Protein AF-A0A0A1DLN4-F1 (afdb_monomer_lite)

Foldseek 3Di:
DDDDPFDFDDDPVCVLVCLQPDPPPFFDWDKAFPPDDPVQWDADPVGTTGRNDDGDPVRIDTPGTGHHNPDDD

pLDDT: mean 83.06, std 10.83, range [49.88, 96.06]

Structure (mmCIF, N/CA/C/O backbone):
data_AF-A0A0A1DLN4-F1
#
_entry.id   AF-A0A0A1DLN4-F1
#
loop_
_atom_site.group_PDB
_atom_site.id
_atom_site.type_symbol
_atom_site.label_atom_id
_atom_site.label_alt_id
_atom_site.label_comp_id
_atom_site.label_asym_id
_atom_site.label_entity_id
_atom_site.label_seq_id
_atom_site.pdbx_PDB_ins_code
_atom_site.Cartn_x
_atom_site.Cartn_y
_atom_site.Cartn_z
_atom_site.occupancy
_atom_site.B_iso_or_equiv
_atom_site.auth_seq_id
_atom_site.auth_comp_id
_atom_site.auth_asym_id
_atom_site.auth_atom_id
_atom_site.pdbx_PDB_model_num
ATOM 1 N N . MET A 1 1 ? 10.961 13.278 9.545 1.00 52.38 1 MET A N 1
ATOM 2 C CA . MET A 1 1 ? 9.958 12.734 10.487 1.00 52.38 1 MET A CA 1
ATOM 3 C C . MET A 1 1 ? 10.116 11.221 10.510 1.00 52.38 1 MET A C 1
ATOM 5 O O . MET A 1 1 ? 10.684 10.714 9.546 1.00 52.38 1 MET A O 1
ATOM 9 N N . PRO A 1 2 ? 9.747 10.520 11.595 1.00 68.88 2 PRO A N 1
ATOM 10 C CA . PRO A 1 2 ? 9.801 9.060 11.613 1.00 68.88 2 PRO A CA 1
ATOM 11 C C . PRO A 1 2 ? 8.847 8.470 10.567 1.00 68.88 2 PRO A C 1
ATOM 13 O O . PRO A 1 2 ? 7.866 9.107 10.188 1.00 68.88 2 PRO A O 1
ATOM 16 N N . GLU A 1 3 ? 9.163 7.267 10.098 1.00 65.62 3 GLU A N 1
ATOM 17 C CA . GLU A 1 3 ? 8.269 6.469 9.261 1.00 65.62 3 GLU A CA 1
ATOM 18 C C . GLU A 1 3 ? 6.974 6.170 10.034 1.00 65.62 3 GLU A C 1
ATOM 20 O O . GLU A 1 3 ? 7.017 5.886 11.233 1.00 65.62 3 GLU A O 1
ATOM 25 N N . GLN A 1 4 ? 5.822 6.306 9.374 1.00 67.56 4 GLN A N 1
ATOM 26 C CA . GLN A 1 4 ? 4.521 6.066 10.001 1.00 67.56 4 GLN A CA 1
ATOM 27 C C . GLN A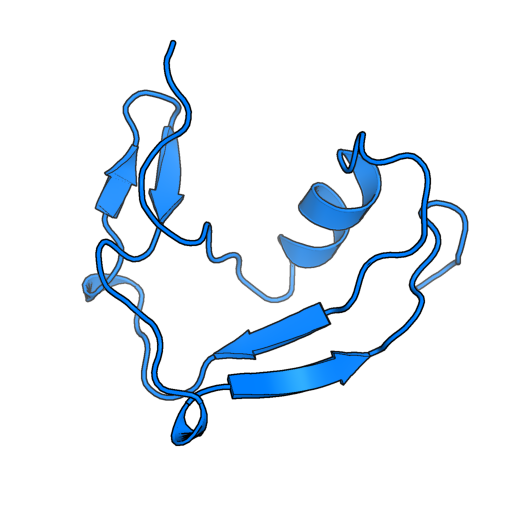 1 4 ? 4.276 4.557 10.118 1.00 67.56 4 GLN A C 1
ATOM 29 O O . GLN A 1 4 ? 4.491 3.818 9.157 1.00 67.56 4 GLN A O 1
ATOM 34 N N . GLU A 1 5 ? 3.791 4.091 11.271 1.00 71.56 5 GLU A N 1
ATOM 35 C CA . GLU A 1 5 ? 3.379 2.693 11.414 1.00 71.56 5 GLU A CA 1
ATOM 36 C C . GLU A 1 5 ? 2.093 2.435 10.615 1.00 71.56 5 GLU A C 1
ATOM 38 O O . GLU A 1 5 ? 1.011 2.906 10.969 1.00 71.56 5 GLU A O 1
ATOM 43 N N . GLY A 1 6 ? 2.201 1.656 9.540 1.00 68.44 6 GLY A N 1
ATOM 44 C CA . GLY A 1 6 ? 1.059 1.252 8.726 1.00 68.44 6 GLY A CA 1
ATOM 45 C C . GLY A 1 6 ? 1.436 0.989 7.274 1.00 68.44 6 GLY A C 1
ATOM 46 O O . GLY A 1 6 ? 2.605 1.010 6.898 1.00 68.44 6 GLY A O 1
ATOM 47 N N . CYS A 1 7 ? 0.421 0.737 6.452 1.00 79.38 7 CYS A N 1
ATOM 48 C CA . CYS A 1 7 ? 0.573 0.676 5.003 1.00 79.38 7 CYS A CA 1
ATOM 49 C C . CYS A 1 7 ? -0.176 1.854 4.386 1.00 79.38 7 CYS A C 1
ATOM 51 O O . CYS A 1 7 ? -1.375 2.028 4.633 1.00 79.38 7 CYS A O 1
ATOM 53 N N . PHE A 1 8 ? 0.524 2.649 3.577 1.00 80.69 8 PHE A N 1
ATOM 54 C CA . PHE A 1 8 ? -0.131 3.608 2.697 1.00 80.69 8 PHE A CA 1
ATOM 55 C C . PHE A 1 8 ? -0.969 2.836 1.686 1.00 80.69 8 PHE A C 1
ATOM 57 O O . PHE A 1 8 ? -0.485 1.889 1.064 1.00 80.69 8 PHE A O 1
ATOM 64 N N . LEU A 1 9 ? -2.232 3.227 1.562 1.00 84.75 9 LEU A N 1
ATOM 65 C CA . LEU A 1 9 ? -3.140 2.654 0.584 1.00 84.75 9 LEU A CA 1
ATOM 66 C C . LEU A 1 9 ? -3.520 3.749 -0.398 1.00 84.75 9 LEU A C 1
ATOM 6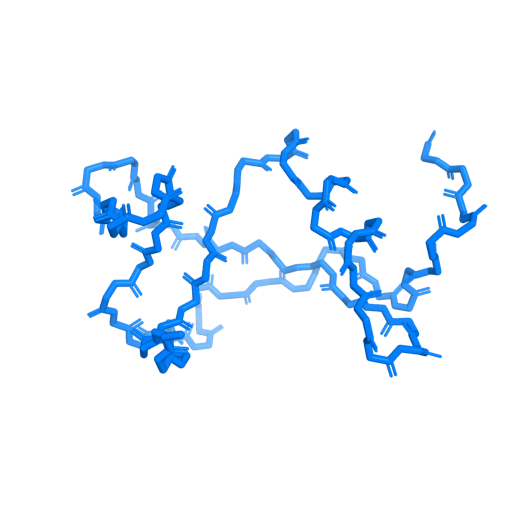8 O O . LEU A 1 9 ? -3.900 4.853 -0.010 1.00 84.75 9 LEU A O 1
ATOM 72 N N . GLY A 1 10 ? -3.380 3.421 -1.673 1.00 83.44 10 GLY A N 1
ATOM 73 C CA . GLY A 1 10 ? -3.800 4.250 -2.783 1.00 83.44 10 GLY A CA 1
ATOM 74 C C . GLY A 1 10 ? -4.972 3.613 -3.511 1.00 83.44 10 GLY A C 1
ATOM 75 O O . GLY A 1 10 ? -5.209 2.409 -3.409 1.00 83.44 10 GLY A O 1
ATOM 76 N N . THR A 1 11 ? -5.687 4.425 -4.276 1.00 82.62 11 THR A N 1
ATOM 77 C CA . THR A 1 11 ? -6.573 3.918 -5.324 1.00 82.62 11 THR A CA 1
ATOM 78 C C . THR A 1 11 ? -5.745 3.327 -6.470 1.00 82.62 11 THR A C 1
ATOM 80 O O . THR A 1 11 ? -4.533 3.542 -6.549 1.00 82.62 11 THR A O 1
ATOM 83 N N . ASP A 1 12 ? -6.395 2.666 -7.431 1.00 74.50 12 ASP A N 1
ATOM 84 C CA . ASP A 1 12 ? -5.728 2.165 -8.644 1.00 74.50 12 ASP A CA 1
ATOM 85 C C . ASP A 1 12 ? -4.924 3.253 -9.381 1.00 74.50 12 ASP A C 1
ATOM 87 O O . ASP A 1 12 ? -3.907 2.965 -10.006 1.00 74.50 12 ASP A O 1
ATOM 91 N N . ARG A 1 13 ? -5.346 4.521 -9.280 1.00 77.62 13 ARG A N 1
ATOM 92 C CA . ARG A 1 13 ? -4.661 5.664 -9.909 1.00 77.62 13 ARG A CA 1
ATOM 93 C C . ARG A 1 13 ? -3.398 6.091 -9.167 1.00 77.62 13 ARG A C 1
ATOM 95 O O . ARG A 1 13 ? -2.498 6.663 -9.774 1.00 77.62 13 ARG A O 1
ATOM 102 N N . ASP A 1 14 ? -3.334 5.826 -7.869 1.00 81.81 14 ASP A N 1
ATOM 103 C CA . ASP A 1 14 ? -2.201 6.207 -7.027 1.00 81.81 14 ASP A CA 1
ATOM 104 C C . ASP A 1 14 ? -1.071 5.171 -7.103 1.00 81.81 14 ASP A C 1
ATOM 106 O O . ASP A 1 14 ? 0.084 5.494 -6.821 1.00 81.81 14 ASP A O 1
ATOM 110 N N . ALA A 1 15 ? -1.375 3.940 -7.535 1.00 82.00 15 ALA A N 1
ATOM 111 C CA . ALA A 1 15 ? -0.396 2.866 -7.695 1.00 82.00 15 ALA A CA 1
ATOM 112 C C . ALA A 1 15 ? 0.805 3.294 -8.558 1.00 82.00 15 ALA A C 1
ATOM 114 O O . ALA A 1 15 ? 1.952 3.071 -8.173 1.00 82.00 15 ALA A O 1
ATOM 115 N N . GLU A 1 16 ? 0.566 3.983 -9.680 1.00 80.94 16 GLU A N 1
ATOM 116 C CA . GLU A 1 16 ? 1.637 4.495 -10.548 1.00 80.94 16 GLU A CA 1
ATOM 117 C C . GLU A 1 16 ? 2.547 5.494 -9.831 1.00 80.94 16 GLU A C 1
ATOM 119 O O . GLU A 1 16 ? 3.768 5.467 -9.999 1.00 80.94 16 GLU A O 1
ATOM 124 N N . PHE A 1 17 ? 1.966 6.387 -9.025 1.00 82.38 17 PHE A N 1
ATOM 125 C CA . PHE A 1 17 ? 2.739 7.354 -8.258 1.00 82.38 17 PHE A CA 1
ATOM 126 C C . PHE A 1 17 ? 3.680 6.632 -7.291 1.00 82.38 17 PHE A C 1
ATOM 128 O O . PHE A 1 17 ? 4.879 6.910 -7.323 1.00 82.38 17 PHE A O 1
ATOM 135 N N . PHE A 1 18 ? 3.167 5.668 -6.518 1.00 81.56 18 PHE A N 1
ATOM 136 C CA . PHE A 1 18 ? 3.963 4.885 -5.568 1.00 81.56 18 PHE A CA 1
ATOM 137 C C . PHE A 1 18 ? 5.085 4.091 -6.242 1.00 81.56 18 PHE A C 1
ATOM 139 O O . PHE A 1 18 ? 6.206 4.071 -5.737 1.00 81.56 18 PHE A O 1
ATOM 146 N N . ILE A 1 19 ? 4.818 3.503 -7.410 1.00 82.31 19 ILE A N 1
ATOM 147 C CA . ILE A 1 19 ? 5.827 2.769 -8.185 1.00 82.31 19 ILE A CA 1
ATOM 148 C C . ILE A 1 19 ? 6.963 3.705 -8.623 1.00 82.31 19 ILE A C 1
ATOM 150 O O . ILE A 1 19 ? 8.132 3.352 -8.484 1.00 82.31 19 ILE A O 1
ATOM 154 N N . ARG A 1 20 ? 6.649 4.922 -9.094 1.00 80.56 20 ARG A N 1
ATOM 155 C CA . ARG A 1 20 ? 7.669 5.891 -9.540 1.00 80.56 20 ARG A CA 1
ATOM 156 C C . ARG A 1 20 ? 8.513 6.469 -8.408 1.00 80.56 20 ARG A C 1
ATOM 158 O O . ARG A 1 20 ? 9.669 6.807 -8.640 1.00 80.56 20 ARG A O 1
ATOM 165 N N . ILE A 1 21 ? 7.938 6.650 -7.220 1.00 80.25 21 ILE A N 1
ATOM 166 C CA . ILE A 1 21 ? 8.670 7.215 -6.075 1.00 80.25 21 ILE A CA 1
ATOM 167 C C . ILE A 1 21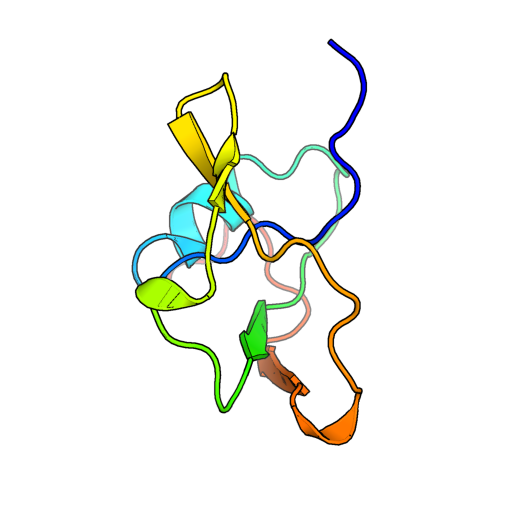 ? 9.398 6.150 -5.248 1.00 80.25 21 ILE A C 1
ATOM 169 O O . ILE A 1 21 ? 10.039 6.492 -4.254 1.00 80.25 21 ILE A O 1
ATOM 173 N N . ASN A 1 22 ? 9.311 4.875 -5.641 1.00 77.50 22 ASN A N 1
ATOM 174 C CA . ASN A 1 22 ? 10.025 3.799 -4.976 1.00 77.50 22 ASN A CA 1
ATOM 175 C C . ASN A 1 22 ? 11.541 4.047 -5.022 1.00 77.50 22 ASN A C 1
ATOM 177 O O . ASN A 1 22 ? 12.153 4.128 -6.084 1.00 77.50 22 ASN A O 1
ATOM 181 N N . ASN A 1 23 ? 12.156 4.124 -3.847 1.00 71.94 23 ASN A N 1
ATOM 182 C CA . ASN A 1 23 ? 13.578 4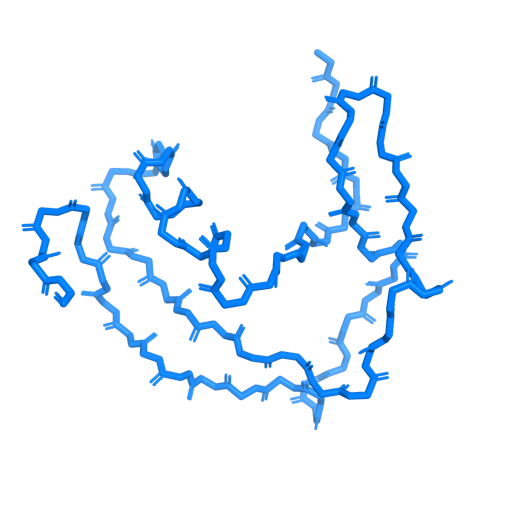.405 -3.669 1.00 71.94 23 ASN A CA 1
ATOM 183 C C . ASN A 1 23 ? 14.390 3.165 -3.257 1.00 71.94 23 ASN A C 1
ATOM 185 O O . ASN A 1 23 ? 15.581 3.282 -2.977 1.00 71.94 23 ASN A O 1
ATOM 189 N N . THR A 1 24 ? 13.769 1.980 -3.230 1.00 76.12 24 THR A N 1
ATOM 190 C CA . THR A 1 24 ? 14.430 0.722 -2.835 1.00 76.12 24 THR A CA 1
ATOM 191 C C . THR A 1 24 ? 15.368 0.160 -3.911 1.00 76.12 24 THR A C 1
ATOM 193 O O . THR A 1 24 ? 16.154 -0.739 -3.625 1.00 76.12 24 THR A O 1
ATOM 196 N N . GLY A 1 25 ? 15.338 0.704 -5.135 1.00 71.31 25 GLY A N 1
ATOM 197 C CA . GLY A 1 25 ? 16.267 0.350 -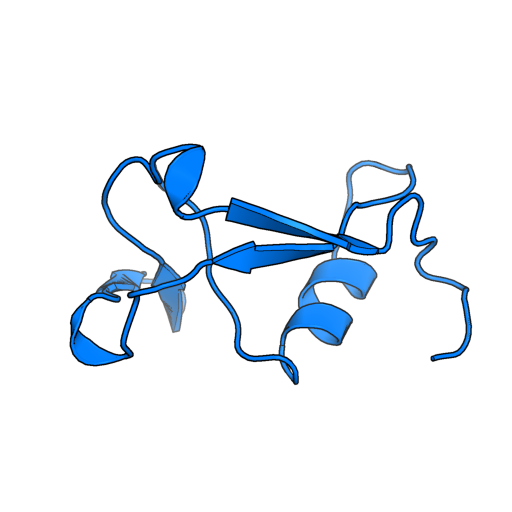6.217 1.00 71.31 25 GLY A CA 1
ATOM 198 C C . GLY A 1 25 ? 15.994 -0.999 -6.891 1.00 71.31 25 GLY A C 1
ATOM 199 O O . GLY A 1 25 ? 16.811 -1.453 -7.690 1.00 71.31 25 GLY A O 1
ATOM 200 N N . GLY A 1 26 ? 14.860 -1.633 -6.584 1.00 82.56 26 GLY A N 1
ATOM 201 C CA . GLY A 1 26 ? 14.424 -2.899 -7.166 1.00 82.56 26 GLY A CA 1
ATOM 202 C C . GLY A 1 26 ? 12.962 -2.870 -7.622 1.00 82.56 26 GLY A C 1
ATOM 203 O O . GLY A 1 26 ? 12.282 -1.853 -7.449 1.00 82.56 26 GLY A O 1
ATOM 204 N N . PRO A 1 27 ? 12.482 -3.973 -8.221 1.00 87.06 27 PRO A N 1
ATOM 205 C CA . PRO A 1 27 ? 11.082 -4.125 -8.592 1.00 87.06 27 PRO A CA 1
ATOM 206 C C . PRO A 1 27 ? 10.165 -4.025 -7.370 1.00 87.06 27 PRO A C 1
ATOM 208 O O . PRO A 1 27 ? 10.573 -4.344 -6.251 1.00 87.06 27 PRO A O 1
ATOM 211 N N . VAL A 1 28 ? 8.917 -3.622 -7.597 1.00 88.38 28 VAL A N 1
ATOM 212 C CA . VAL A 1 28 ? 7.868 -3.616 -6.569 1.00 88.38 28 VAL A CA 1
ATOM 213 C C . VAL A 1 28 ? 6.678 -4.459 -6.993 1.00 88.38 28 VAL A C 1
ATOM 215 O O . VAL A 1 28 ? 6.394 -4.614 -8.180 1.00 88.38 28 VAL A O 1
ATOM 218 N N . ASP A 1 29 ? 5.946 -4.947 -6.001 1.00 90.44 29 ASP A N 1
ATOM 219 C CA . ASP A 1 29 ? 4.722 -5.711 -6.200 1.00 90.44 29 ASP A CA 1
ATOM 220 C C . ASP A 1 29 ? 3.500 -4.838 -5.918 1.00 90.44 29 ASP A C 1
ATOM 222 O O . ASP A 1 29 ? 3.472 -4.065 -4.957 1.00 90.44 29 ASP A O 1
ATOM 226 N N . LEU A 1 30 ? 2.466 -4.993 -6.740 1.00 89.50 30 LEU A N 1
ATOM 227 C CA . LEU A 1 30 ? 1.172 -4.356 -6.543 1.00 89.50 30 LEU A CA 1
ATOM 228 C C . LEU A 1 30 ? 0.207 -5.341 -5.887 1.00 89.50 30 LEU A C 1
ATOM 230 O O . LEU A 1 30 ? -0.100 -6.403 -6.440 1.00 89.50 30 LEU A O 1
ATOM 234 N N . TRP A 1 31 ? -0.319 -4.942 -4.734 1.00 92.62 31 TRP A N 1
ATOM 235 C CA . TRP A 1 31 ? -1.256 -5.721 -3.936 1.00 92.62 31 TRP A CA 1
ATOM 236 C C . TRP A 1 31 ? -2.594 -4.991 -3.826 1.00 92.62 31 TRP A C 1
ATOM 238 O O . TRP A 1 31 ? -2.633 -3.802 -3.520 1.00 92.62 31 TRP A O 1
ATOM 248 N N . GLN A 1 32 ? -3.688 -5.716 -4.038 1.00 92.50 32 GLN A N 1
ATOM 249 C CA . GLN A 1 32 ? -5.043 -5.251 -3.753 1.00 92.50 32 GLN A CA 1
ATOM 250 C C . GLN A 1 32 ? -5.403 -5.614 -2.313 1.00 92.50 32 GLN A C 1
ATOM 252 O O . GLN A 1 32 ? -5.098 -6.719 -1.855 1.00 92.50 32 GLN A O 1
ATOM 257 N N . VAL A 1 33 ? -6.083 -4.693 -1.627 1.00 93.25 33 VAL A N 1
ATOM 258 C CA . VAL A 1 33 ? -6.628 -4.913 -0.286 1.00 93.25 33 VAL A CA 1
ATOM 259 C C . VAL A 1 33 ? -8.152 -4.882 -0.339 1.00 93.25 33 VAL A C 1
ATOM 261 O O . VAL A 1 33 ? -8.747 -3.867 -0.690 1.00 93.25 33 VAL A O 1
ATOM 264 N N . ASP A 1 34 ? -8.784 -5.992 0.029 1.00 93.62 34 ASP A N 1
ATOM 265 C CA . ASP A 1 34 ? -10.235 -6.151 0.026 1.00 93.62 34 ASP A CA 1
ATOM 266 C C . ASP A 1 34 ? -10.874 -5.715 1.352 1.00 93.62 34 ASP A C 1
ATOM 268 O O . ASP A 1 34 ? -10.319 -5.895 2.440 1.00 93.62 34 ASP A O 1
ATOM 272 N N . GLY A 1 35 ? -12.103 -5.195 1.270 1.00 92.62 35 GLY A N 1
ATOM 273 C CA . GLY A 1 35 ? -12.899 -4.837 2.450 1.00 92.62 35 GLY A CA 1
ATOM 274 C C . GLY A 1 35 ? -12.360 -3.633 3.227 1.00 92.62 35 GLY A C 1
ATOM 275 O O . GLY A 1 35 ? -12.574 -3.551 4.435 1.00 92.62 35 GLY A O 1
ATOM 276 N N . VAL A 1 36 ? -11.646 -2.734 2.545 1.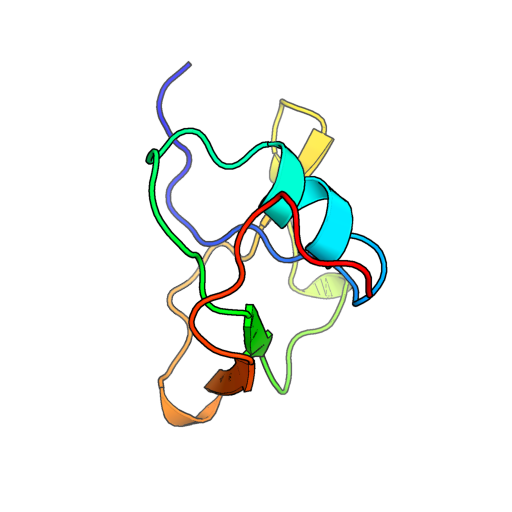00 90.75 36 VAL A N 1
ATOM 277 C CA . VAL A 1 36 ? -11.232 -1.419 3.047 1.00 90.75 36 VAL A CA 1
ATOM 278 C C . VAL A 1 36 ? -11.973 -0.348 2.258 1.00 90.75 36 VAL A C 1
ATOM 280 O O . VAL A 1 36 ? -12.098 -0.432 1.037 1.00 90.75 36 VAL A O 1
ATOM 283 N N . THR A 1 37 ? -12.477 0.652 2.965 1.00 89.25 37 THR A N 1
ATOM 284 C CA . THR A 1 37 ? -13.169 1.813 2.408 1.00 89.25 37 THR A CA 1
ATOM 285 C C . THR A 1 37 ? -12.417 3.093 2.759 1.00 89.25 37 THR A C 1
ATOM 287 O O . THR A 1 37 ? -11.602 3.111 3.680 1.00 89.25 37 THR A O 1
ATOM 290 N N . ASP A 1 38 ? -12.730 4.198 2.079 1.00 86.38 38 ASP A N 1
ATOM 291 C CA . ASP A 1 38 ? -12.152 5.514 2.386 1.00 86.38 38 ASP A CA 1
ATOM 292 C C . ASP A 1 38 ? -12.340 5.930 3.855 1.00 86.38 38 ASP A C 1
ATOM 294 O O . ASP A 1 38 ? -11.488 6.627 4.399 1.00 86.38 38 ASP A O 1
ATOM 298 N N . GLY A 1 39 ? -13.423 5.489 4.506 1.00 89.88 39 GLY A N 1
ATOM 299 C CA . GLY A 1 39 ? -13.696 5.781 5.917 1.00 89.88 39 GLY A CA 1
ATOM 300 C C . GLY A 1 39 ? -12.804 5.026 6.907 1.00 89.88 39 GLY A C 1
ATOM 301 O O . GLY A 1 39 ? -12.743 5.409 8.072 1.00 89.88 39 GLY A O 1
ATOM 302 N N . ASP A 1 40 ? -12.107 3.979 6.459 1.00 90.38 40 ASP A N 1
ATOM 303 C CA . ASP A 1 40 ? -11.156 3.219 7.278 1.00 90.38 40 ASP A CA 1
ATOM 304 C C . ASP A 1 40 ? -9.752 3.848 7.274 1.00 90.38 40 ASP A C 1
ATOM 306 O O . ASP A 1 40 ? -8.888 3.453 8.063 1.00 90.38 40 ASP A O 1
ATOM 310 N N . LEU A 1 41 ? -9.508 4.801 6.368 1.00 90.56 41 LEU A N 1
ATOM 311 C CA . LEU A 1 41 ? -8.215 5.445 6.188 1.00 90.56 41 LEU A CA 1
ATOM 312 C C . LEU A 1 41 ? -8.081 6.690 7.064 1.00 90.56 41 LEU A C 1
ATOM 314 O O . LEU A 1 41 ? -9.025 7.455 7.255 1.00 90.56 41 LEU A O 1
ATOM 318 N N . VAL A 1 42 ? -6.861 6.926 7.536 1.00 91.06 42 VAL A N 1
ATOM 319 C CA . VAL A 1 42 ? -6.487 8.134 8.274 1.00 91.06 42 VAL A CA 1
ATOM 320 C C . VAL A 1 42 ? -5.510 8.943 7.432 1.00 91.06 42 VAL A C 1
ATOM 322 O O . VAL A 1 42 ? -4.627 8.382 6.788 1.00 91.06 42 VAL A O 1
ATOM 325 N N . GLU A 1 43 ? -5.671 10.264 7.425 1.00 89.50 43 GLU A N 1
ATOM 326 C CA . GLU A 1 43 ? -4.724 11.178 6.787 1.00 89.50 43 GLU A CA 1
ATOM 327 C C . GLU A 1 43 ? -3.522 11.418 7.713 1.00 89.50 43 GLU A C 1
ATOM 329 O O . GLU A 1 43 ? -3.675 11.737 8.895 1.00 89.50 43 GLU A O 1
ATOM 334 N N . SER A 1 44 ? -2.316 11.222 7.187 1.00 84.81 44 SER A N 1
ATOM 335 C CA . SER A 1 44 ? -1.065 11.525 7.873 1.00 84.81 44 SER A CA 1
ATOM 336 C C . SER A 1 44 ? -0.814 13.042 7.886 1.00 84.81 44 SER A C 1
ATOM 338 O O . SER A 1 44 ? -1.371 13.766 7.058 1.00 84.81 44 SER A O 1
ATOM 340 N N . PRO A 1 45 ? 0.056 13.557 8.775 1.00 86.12 45 PRO A N 1
ATOM 341 C CA . PRO A 1 45 ? 0.432 14.976 8.780 1.00 86.12 45 PRO A CA 1
ATOM 342 C C . PRO A 1 45 ? 0.981 15.496 7.440 1.00 86.12 45 PRO A C 1
ATOM 344 O O . PRO A 1 45 ? 0.943 16.694 7.176 1.00 86.12 45 PRO A O 1
ATOM 347 N N . GLU A 1 46 ? 1.503 14.600 6.603 1.00 84.50 46 GLU A N 1
ATOM 348 C CA . GLU A 1 46 ? 2.055 14.879 5.277 1.00 84.50 46 GLU A CA 1
ATOM 349 C C . GLU A 1 46 ? 1.001 14.850 4.149 1.00 84.50 46 GLU A C 1
ATOM 351 O O . GLU A 1 46 ? 1.351 15.080 2.993 1.00 84.50 46 GLU A O 1
ATOM 356 N N . GLY A 1 47 ? -0.274 14.589 4.468 1.00 85.75 47 GLY A N 1
ATOM 357 C CA . GLY A 1 47 ? -1.393 14.601 3.516 1.00 85.75 47 GLY A CA 1
ATOM 358 C C . GLY A 1 47 ? -1.641 13.277 2.785 1.00 85.75 47 GLY A C 1
ATOM 359 O O . GLY A 1 47 ? -2.373 13.244 1.796 1.00 85.75 47 GLY A O 1
ATOM 360 N N . PHE A 1 48 ? -1.035 12.174 3.240 1.00 83.44 48 PHE A N 1
ATOM 361 C CA . PHE A 1 48 ? -1.226 10.846 2.650 1.00 83.44 48 PHE A CA 1
ATOM 362 C C . PHE A 1 48 ? -2.165 9.993 3.493 1.00 83.44 48 PHE A C 1
ATOM 364 O O . PHE A 1 48 ? -2.126 10.032 4.718 1.00 83.44 48 PHE A O 1
ATOM 371 N N . ARG A 1 49 ? -2.989 9.167 2.848 1.00 86.75 49 ARG A N 1
ATOM 372 C CA . ARG A 1 49 ? -3.893 8.257 3.554 1.00 86.75 49 ARG A CA 1
ATOM 373 C C . ARG A 1 49 ? -3.230 6.909 3.824 1.00 86.75 49 ARG A C 1
ATOM 375 O O . ARG A 1 49 ? -2.607 6.323 2.939 1.00 86.75 49 ARG A O 1
ATOM 382 N N . TYR A 1 50 ? -3.395 6.399 5.037 1.00 88.56 50 TYR A N 1
ATOM 383 C CA . TYR A 1 50 ? -2.886 5.091 5.441 1.00 88.56 50 TYR A CA 1
ATOM 384 C C . TYR A 1 50 ? -3.913 4.337 6.282 1.00 88.56 50 TYR A C 1
ATOM 386 O O . TYR A 1 50 ? -4.827 4.927 6.862 1.00 88.56 50 TYR A O 1
ATOM 394 N N . LEU A 1 51 ? -3.760 3.015 6.337 1.00 90.44 51 LEU A N 1
ATOM 395 C CA . LEU A 1 51 ? -4.581 2.160 7.183 1.00 90.44 51 LEU A CA 1
ATOM 396 C C . LEU A 1 51 ? -3.868 1.934 8.532 1.00 90.44 51 LEU A C 1
ATOM 398 O O . LEU A 1 51 ? -2.838 1.253 8.552 1.00 90.44 51 LEU A O 1
ATOM 402 N N . PRO A 1 52 ? -4.392 2.439 9.668 1.00 90.00 52 PRO A N 1
ATOM 403 C CA . PRO A 1 52 ? -3.723 2.380 10.975 1.00 90.00 52 PRO A CA 1
ATOM 404 C C . PRO A 1 52 ? -3.928 1.023 11.675 1.00 90.00 52 PRO A C 1
ATOM 406 O O . PRO A 1 52 ? -4.228 0.942 12.867 1.00 90.00 52 PRO A O 1
ATOM 409 N N . ARG A 1 53 ? -3.831 -0.076 10.924 1.00 88.19 53 ARG A N 1
ATOM 410 C CA . ARG A 1 53 ? -3.920 -1.445 11.444 1.00 88.19 53 ARG A CA 1
ATOM 411 C C . ARG A 1 53 ? -3.175 -2.415 10.541 1.00 88.19 53 ARG A C 1
ATOM 413 O O . ARG A 1 53 ? -2.955 -2.156 9.362 1.00 88.19 53 ARG A O 1
ATOM 420 N N . ARG A 1 54 ? -2.877 -3.601 11.075 1.00 89.44 54 ARG A N 1
ATOM 421 C CA . ARG A 1 54 ? -2.401 -4.719 10.252 1.00 89.44 54 ARG A CA 1
ATOM 422 C C . ARG A 1 54 ? -3.491 -5.168 9.275 1.00 89.44 54 ARG A C 1
ATOM 424 O O . ARG A 1 54 ? -4.670 -5.252 9.637 1.00 89.44 54 ARG A O 1
ATOM 431 N N . ILE A 1 55 ? -3.074 -5.499 8.057 1.00 91.38 55 ILE A N 1
ATOM 432 C CA . ILE A 1 55 ? -3.935 -6.084 7.030 1.00 91.38 55 ILE A CA 1
ATOM 433 C C . ILE A 1 55 ? -3.810 -7.616 7.126 1.00 91.38 55 ILE A C 1
ATOM 435 O O . ILE A 1 55 ? -2.707 -8.143 6.976 1.00 91.38 55 ILE A O 1
ATOM 439 N N . PRO A 1 56 ? -4.893 -8.357 7.425 1.00 93.12 56 PRO A N 1
ATOM 440 C CA . PRO A 1 56 ? -4.903 -9.815 7.381 1.00 93.12 56 PRO A CA 1
ATOM 441 C C . PRO A 1 56 ? -4.550 -10.335 5.987 1.00 93.12 56 PRO A C 1
ATOM 443 O O . PRO A 1 56 ? -5.036 -9.804 4.995 1.00 93.12 56 PRO A O 1
ATOM 446 N N . ALA A 1 57 ? -3.802 -11.437 5.907 1.00 93.62 57 ALA A N 1
ATOM 447 C CA . ALA A 1 57 ? -3.437 -12.051 4.626 1.00 93.62 57 ALA A CA 1
ATOM 448 C C . ALA A 1 57 ? -4.657 -12.447 3.773 1.00 93.62 57 ALA A C 1
ATOM 450 O O . ALA A 1 57 ? -4.597 -12.408 2.552 1.00 93.62 57 ALA A O 1
ATOM 451 N N . SER A 1 58 ? -5.787 -12.775 4.407 1.00 96.06 58 SER A N 1
ATOM 452 C CA . SER A 1 58 ? -7.049 -13.066 3.716 1.00 96.06 58 SER A CA 1
ATOM 453 C C . SER A 1 58 ? -7.684 -11.852 3.030 1.00 96.06 58 SER A C 1
ATOM 455 O O . SER A 1 58 ? -8.592 -12.038 2.229 1.00 96.06 58 SER A O 1
ATOM 457 N N . GLN A 1 59 ? -7.246 -10.631 3.357 1.00 95.25 59 GLN A N 1
ATOM 458 C CA . GLN A 1 59 ? -7.683 -9.392 2.710 1.00 95.25 59 GLN A CA 1
ATOM 459 C C . GLN A 1 59 ? -6.724 -8.943 1.605 1.00 95.25 59 GLN A C 1
ATOM 461 O O . GLN A 1 59 ? -6.949 -7.889 1.029 1.00 95.25 59 GLN A O 1
ATOM 466 N N . VAL A 1 60 ? -5.640 -9.675 1.333 1.00 94.69 60 VAL A N 1
ATOM 467 C CA . VAL A 1 60 ? -4.595 -9.231 0.408 1.00 94.69 60 VAL A CA 1
ATOM 468 C C . VAL A 1 60 ? -4.518 -10.164 -0.790 1.00 94.69 60 VAL A C 1
ATOM 470 O O . VAL A 1 60 ? -4.442 -11.385 -0.641 1.00 94.69 60 VAL A O 1
ATOM 473 N N . ARG A 1 61 ? -4.476 -9.584 -1.990 1.00 95.25 61 ARG A N 1
ATOM 474 C CA . ARG A 1 61 ? -4.293 -10.316 -3.244 1.00 95.25 61 ARG A CA 1
ATOM 475 C C . ARG A 1 61 ? -3.179 -9.690 -4.073 1.00 95.25 61 ARG A C 1
ATOM 477 O O . ARG A 1 61 ? -3.202 -8.492 -4.335 1.00 95.25 61 ARG A O 1
ATOM 484 N N . LEU A 1 62 ? -2.235 -10.510 -4.534 1.00 94.38 62 LEU A N 1
ATOM 485 C CA . LEU A 1 62 ? -1.224 -10.071 -5.497 1.00 94.38 62 LEU A CA 1
ATOM 486 C C . LEU A 1 62 ? -1.897 -9.787 -6.846 1.00 94.38 62 LEU A C 1
ATOM 488 O O . LEU A 1 62 ? -2.555 -10.666 -7.409 1.00 94.38 62 LEU A O 1
ATOM 492 N N . VAL A 1 63 ? -1.740 -8.563 -7.348 1.00 92.50 63 VAL A N 1
ATOM 493 C CA . VAL A 1 63 ? -2.288 -8.122 -8.641 1.00 92.50 63 VAL A CA 1
ATOM 494 C C . VAL A 1 63 ? -1.224 -8.227 -9.724 1.00 92.50 63 VAL A C 1
ATOM 496 O O . VAL A 1 63 ? -1.481 -8.768 -10.799 1.00 92.50 63 VAL A O 1
ATOM 499 N N . ARG A 1 64 ? -0.023 -7.722 -9.435 1.00 90.81 64 ARG A N 1
ATOM 500 C CA . ARG A 1 64 ? 1.119 -7.734 -10.350 1.00 90.81 64 ARG A CA 1
ATOM 501 C C . ARG A 1 64 ? 2.408 -7.811 -9.541 1.00 90.81 64 ARG A C 1
ATOM 503 O O . ARG A 1 64 ? 2.496 -7.213 -8.476 1.00 90.81 64 ARG A O 1
ATOM 510 N N . GLN A 1 65 ? 3.382 -8.538 -10.067 1.00 92.50 65 GLN A N 1
ATOM 511 C CA . GLN A 1 65 ? 4.687 -8.736 -9.446 1.00 92.50 65 GLN A CA 1
ATOM 512 C C . GLN A 1 65 ? 5.782 -8.104 -10.307 1.00 92.50 65 GLN A C 1
ATOM 514 O O . GLN A 1 65 ? 5.580 -7.922 -11.514 1.00 92.50 65 GLN A O 1
ATOM 519 N N . ASP A 1 66 ? 6.927 -7.820 -9.694 1.00 90.44 66 ASP A N 1
ATOM 520 C CA . ASP A 1 66 ? 8.168 -7.442 -10.376 1.00 90.44 66 ASP A CA 1
ATOM 521 C C . ASP A 1 66 ? 8.016 -6.219 -11.299 1.00 90.44 66 ASP A C 1
ATOM 523 O O . ASP A 1 66 ? 8.530 -6.168 -12.421 1.00 90.44 66 ASP A O 1
ATOM 527 N N . ILE A 1 67 ? 7.285 -5.205 -10.831 1.00 88.06 67 ILE A N 1
ATOM 528 C CA . ILE A 1 67 ? 7.078 -3.969 -11.580 1.00 88.06 67 ILE A CA 1
ATOM 529 C C . ILE A 1 67 ? 8.332 -3.111 -11.472 1.00 88.06 67 ILE A C 1
ATOM 531 O O . ILE A 1 67 ? 8.697 -2.649 -10.391 1.00 88.06 67 ILE A O 1
ATOM 535 N N . THR A 1 68 ? 8.976 -2.863 -12.606 1.00 82.25 68 THR A N 1
ATOM 536 C CA . THR A 1 68 ? 10.051 -1.879 -12.711 1.00 82.25 68 THR A CA 1
ATOM 537 C C . THR A 1 68 ? 9.464 -0.502 -13.016 1.00 82.25 68 THR A C 1
ATOM 539 O O . THR A 1 68 ? 8.487 -0.385 -13.756 1.00 82.25 68 THR A O 1
ATOM 542 N N . GLY A 1 69 ? 10.062 0.556 -12.458 1.00 67.25 69 GLY A N 1
ATOM 543 C CA . GLY A 1 69 ? 9.608 1.943 -12.652 1.00 67.25 69 GLY A CA 1
ATOM 544 C C . GLY A 1 69 ? 9.648 2.435 -14.107 1.00 67.25 69 GLY A C 1
ATOM 545 O O . GLY A 1 69 ? 9.065 3.470 -14.417 1.00 67.25 69 GLY A O 1
ATOM 546 N N . ASP A 1 70 ? 10.287 1.668 -14.993 1.00 65.25 70 ASP A N 1
ATOM 547 C CA . ASP A 1 70 ? 10.468 1.966 -16.415 1.00 65.25 70 ASP A CA 1
ATOM 548 C C . ASP A 1 70 ? 9.444 1.238 -17.309 1.00 65.25 70 ASP A C 1
ATOM 550 O O . ASP A 1 70 ? 9.422 1.442 -18.525 1.00 65.25 70 ASP A O 1
ATOM 554 N N . ALA A 1 71 ? 8.629 0.339 -16.742 1.00 52.88 71 ALA A N 1
ATOM 555 C CA . ALA A 1 71 ? 7.680 -0.458 -17.509 1.00 52.88 71 ALA A CA 1
ATOM 556 C C . ALA A 1 71 ? 6.486 0.405 -17.969 1.00 52.88 71 ALA A C 1
ATOM 558 O O . ALA A 1 71 ? 5.833 1.025 -17.126 1.00 52.88 71 ALA A O 1
ATOM 559 N N . PRO A 1 72 ? 6.147 0.430 -19.274 1.00 49.88 72 PRO A N 1
ATOM 560 C CA . PRO A 1 72 ? 4.919 1.069 -19.731 1.00 49.88 72 PRO A CA 1
ATOM 561 C C . PRO A 1 72 ? 3.709 0.291 -19.192 1.00 49.88 72 PRO A C 1
ATOM 563 O O . PRO A 1 72 ? 3.702 -0.945 -19.215 1.00 49.88 72 PRO A O 1
ATOM 566 N N . PHE A 1 73 ? 2.722 1.021 -18.671 1.00 53.09 73 PHE A N 1
ATOM 567 C CA . PHE A 1 73 ? 1.417 0.497 -18.261 1.00 53.09 73 PHE A CA 1
ATOM 568 C C . PHE A 1 73 ? 0.443 0.510 -19.440 1.00 53.09 73 PHE A C 1
ATOM 570 O O . PHE A 1 73 ? 0.486 1.484 -20.229 1.00 53.09 73 PHE A O 1
#

Organism: Nocardioides simplex (NCBI:txid2045)

Secondary structure (DSSP, 8-state):
-PPPSSEE---TTTHHHHHHT--SSS-EEEEEESS--GGG-EE-TTS-EEESSPPPGGGEEEEEEEE-TT---

Sequence (73 aa):
MPEQEGCFLGTDRDAEFFIRINNTGGPVDLWQVDGVTDGDLVESPEGFRYLPRRIPASQVRLVRQDITGDAPF

Radius of gyration: 12.84 Å; chains: 1; bounding box: 30×28×31 Å